Protein AF-A0A3M1J8T2-F1 (afdb_monomer_lite)

Sequence (69 aa):
RTMRQRYRRYREYHGTVTGRDLHMLRECKPTTVYVELANIRNAHDQKRIVIERNRELLAEWMLDGLMNN

Radius of gyration: 14.25 Å; chains: 1; bounding box: 37×24×32 Å

pLDDT: mean 86.52, std 12.45, range [51.03, 97.75]

Secondary structure (DSSP, 8-state):
--HHHHSTTSPPP---------HHHHS-SS---------TTSHHHHHHHHSHHHHHHHHHHHHHHHH--

Foldseek 3Di:
DDPCVVCVVDDD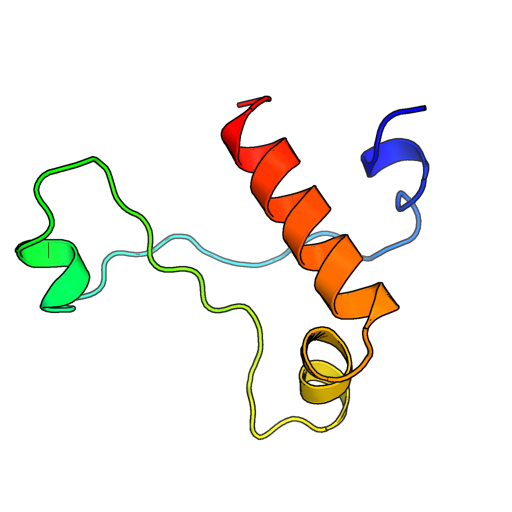DDDDDDDDPDPCCVPDPDDDDDDDQADCVDPVSVCCCPPPVSVVSVVVVVVCVVPVD

Structure (mmCIF, N/CA/C/O backbone):
data_AF-A0A3M1J8T2-F1
#
_entry.id   AF-A0A3M1J8T2-F1
#
loop_
_atom_site.group_PDB
_atom_site.id
_atom_site.type_symbol
_atom_site.label_atom_id
_atom_site.label_alt_id
_atom_site.label_comp_id
_atom_site.label_asym_id
_atom_site.label_entity_id
_atom_site.label_seq_id
_atom_site.pdbx_PDB_ins_code
_atom_site.Cartn_x
_atom_site.Cartn_y
_atom_site.Cartn_z
_atom_site.occupancy
_atom_site.B_iso_or_equiv
_atom_site.auth_seq_id
_atom_site.auth_comp_id
_atom_site.auth_asym_id
_atom_site.auth_atom_id
_atom_site.pdbx_PDB_model_num
ATOM 1 N N . ARG A 1 1 ? 20.343 9.551 6.907 1.00 51.03 1 ARG A N 1
ATOM 2 C CA . ARG A 1 1 ? 19.460 10.307 5.979 1.00 51.03 1 ARG A CA 1
ATOM 3 C C . ARG A 1 1 ? 18.126 9.578 5.910 1.00 51.03 1 ARG A C 1
ATOM 5 O O . ARG A 1 1 ? 18.137 8.398 5.565 1.00 51.03 1 ARG A O 1
ATOM 12 N N . THR A 1 2 ? 17.024 10.233 6.280 1.00 60.50 2 THR A N 1
ATOM 13 C CA . THR A 1 2 ? 15.688 9.608 6.302 1.00 60.50 2 THR A CA 1
ATOM 14 C C . THR A 1 2 ? 15.235 9.240 4.887 1.00 60.50 2 THR A C 1
ATOM 16 O O . THR A 1 2 ? 15.723 9.809 3.905 1.00 60.50 2 THR A O 1
ATOM 19 N N . MET A 1 3 ? 14.327 8.272 4.760 1.00 65.19 3 MET A N 1
ATOM 20 C CA . MET A 1 3 ? 13.807 7.813 3.467 1.00 65.19 3 MET A CA 1
ATOM 21 C C . MET A 1 3 ? 13.231 8.976 2.644 1.00 65.19 3 MET A C 1
ATOM 23 O O . MET A 1 3 ? 13.617 9.174 1.488 1.00 65.19 3 MET A O 1
ATOM 27 N N . ARG A 1 4 ? 12.452 9.858 3.291 1.00 63.50 4 ARG A N 1
ATOM 28 C CA . ARG A 1 4 ? 11.984 11.129 2.708 1.00 63.50 4 ARG A CA 1
ATOM 29 C C . ARG A 1 4 ? 13.115 11.951 2.099 1.00 63.50 4 ARG A C 1
ATOM 31 O O . ARG A 1 4 ? 12.973 12.428 0.984 1.00 63.50 4 ARG A O 1
ATOM 38 N N . GLN A 1 5 ? 14.257 12.099 2.772 1.00 67.06 5 GLN A N 1
ATOM 39 C CA . GLN A 1 5 ? 15.379 12.884 2.241 1.00 67.06 5 GLN A CA 1
ATOM 40 C C . GLN A 1 5 ? 15.999 12.267 0.979 1.00 67.06 5 GLN A C 1
ATOM 42 O O . GLN A 1 5 ? 16.446 13.013 0.111 1.00 67.06 5 GLN A O 1
ATOM 47 N N . ARG A 1 6 ? 16.021 10.932 0.861 1.00 68.25 6 ARG A N 1
ATOM 48 C CA . ARG A 1 6 ? 16.545 10.220 -0.321 1.00 68.25 6 ARG A CA 1
ATOM 49 C C . ARG A 1 6 ? 15.603 10.299 -1.524 1.00 68.25 6 ARG A C 1
ATOM 51 O O . ARG A 1 6 ? 16.077 10.423 -2.648 1.00 68.25 6 ARG A O 1
ATOM 58 N N . TYR A 1 7 ? 14.294 10.292 -1.282 1.00 70.06 7 TYR A N 1
ATOM 59 C CA . TYR A 1 7 ? 13.256 10.267 -2.318 1.00 70.06 7 TYR A CA 1
ATOM 60 C C . TYR A 1 7 ? 12.452 11.581 -2.394 1.00 70.06 7 TYR A C 1
ATOM 62 O O . TYR A 1 7 ? 11.355 11.632 -2.937 1.00 70.06 7 TYR A O 1
ATOM 70 N N 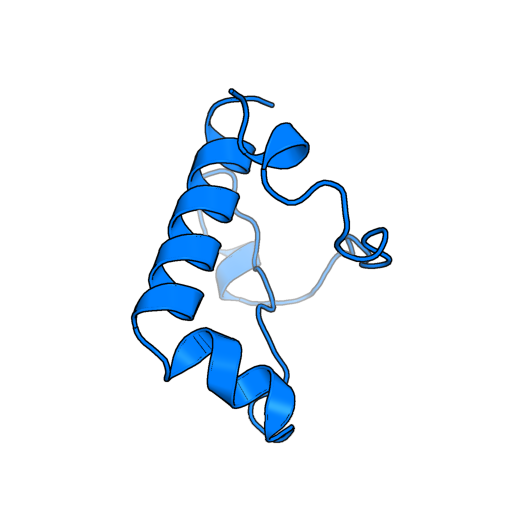. ARG A 1 8 ? 13.025 12.695 -1.924 1.00 59.28 8 ARG A N 1
ATOM 71 C CA . ARG A 1 8 ? 12.388 14.028 -1.875 1.00 59.28 8 ARG A CA 1
ATOM 72 C C . ARG A 1 8 ? 11.996 14.619 -3.235 1.00 59.28 8 ARG A C 1
ATOM 74 O O . ARG A 1 8 ? 11.323 15.641 -3.279 1.00 59.28 8 ARG A O 1
ATOM 81 N N . ARG A 1 9 ? 12.471 14.020 -4.332 1.00 63.12 9 ARG A N 1
ATOM 82 C CA . ARG A 1 9 ? 12.212 14.450 -5.716 1.00 63.12 9 ARG A CA 1
ATOM 83 C C . ARG A 1 9 ? 10.987 13.770 -6.337 1.00 63.12 9 ARG A C 1
ATOM 85 O O . ARG A 1 9 ? 10.614 14.120 -7.452 1.00 63.12 9 ARG A O 1
ATOM 92 N N . TYR A 1 10 ? 10.403 12.784 -5.656 1.00 62.94 10 TYR A N 1
ATOM 93 C CA . TYR A 1 10 ? 9.221 12.071 -6.130 1.00 62.94 10 TYR A CA 1
ATOM 94 C C . TYR A 1 10 ? 7.948 12.823 -5.718 1.00 62.94 10 TYR A C 1
ATOM 96 O O . TYR A 1 10 ? 7.935 13.520 -4.706 1.00 62.94 10 TYR A O 1
ATOM 104 N N . ARG A 1 11 ? 6.918 12.736 -6.571 1.00 62.50 11 ARG A N 1
ATOM 105 C CA . ARG A 1 11 ? 5.659 13.494 -6.472 1.00 62.50 11 ARG A CA 1
ATOM 106 C C . ARG A 1 11 ? 5.033 13.414 -5.080 1.00 62.50 11 ARG A C 1
ATOM 108 O O . ARG A 1 11 ? 5.078 12.370 -4.435 1.00 62.50 11 ARG A O 1
ATOM 115 N N . GLU A 1 12 ? 4.366 14.500 -4.696 1.00 67.62 12 GLU A N 1
ATOM 116 C CA . GLU A 1 12 ? 3.424 14.505 -3.579 1.00 67.62 12 GLU A CA 1
ATOM 117 C C . GLU A 1 12 ? 2.401 13.373 -3.752 1.00 67.62 12 GLU A C 1
ATOM 119 O O . GLU A 1 12 ? 1.893 13.127 -4.853 1.00 67.62 12 GLU A O 1
ATOM 124 N N . TYR A 1 13 ? 2.127 12.644 -2.675 1.00 70.56 13 TYR A N 1
ATOM 125 C CA . TYR A 1 13 ? 1.144 11.568 -2.681 1.00 70.56 13 TYR A CA 1
ATOM 126 C C . TYR A 1 13 ? -0.267 12.158 -2.593 1.00 70.56 13 TYR A C 1
ATOM 128 O O . TYR A 1 13 ? -0.546 12.943 -1.696 1.00 70.56 13 TYR A O 1
ATOM 136 N N . HIS A 1 14 ? -1.150 11.759 -3.511 1.00 76.62 14 HIS A N 1
ATOM 137 C CA . HIS A 1 14 ? -2.533 12.255 -3.604 1.00 76.62 14 HIS A CA 1
ATOM 138 C C . HIS A 1 14 ? -3.572 11.154 -3.326 1.00 76.62 14 HIS A C 1
ATOM 140 O O . HI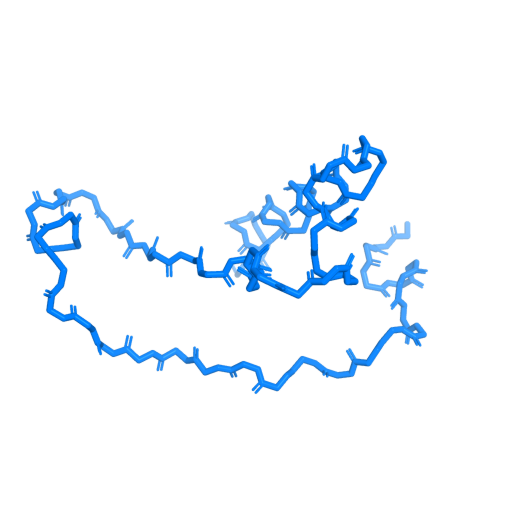S A 1 14 ? -4.691 11.205 -3.834 1.00 76.62 14 HIS A O 1
ATOM 146 N N . GLY A 1 15 ? -3.202 10.102 -2.594 1.00 82.62 15 GLY A N 1
ATOM 147 C CA . GLY A 1 15 ? -4.162 9.050 -2.267 1.00 82.62 15 GLY A CA 1
ATOM 148 C C . GLY A 1 15 ? -5.149 9.470 -1.181 1.00 82.62 15 GLY A C 1
ATOM 149 O O . GLY A 1 15 ? -4.995 10.498 -0.527 1.00 82.62 15 GLY A O 1
ATOM 150 N N . THR A 1 16 ? -6.171 8.643 -0.984 1.00 89.19 16 THR A N 1
ATOM 151 C CA . THR A 1 16 ? -7.225 8.866 0.012 1.00 89.19 16 THR A CA 1
ATOM 152 C C . THR A 1 16 ? -7.315 7.676 0.958 1.00 89.19 16 THR A C 1
ATOM 154 O O . THR A 1 16 ? -6.946 6.558 0.601 1.00 89.19 16 THR A O 1
ATOM 157 N N . VAL A 1 17 ? -7.814 7.916 2.170 1.00 91.44 17 VAL A N 1
ATOM 158 C CA . VAL A 1 17 ? -8.185 6.864 3.121 1.00 91.44 17 VAL A CA 1
ATOM 159 C C . VAL A 1 17 ? -9.701 6.881 3.224 1.00 91.44 17 VAL A C 1
ATOM 161 O O . VAL A 1 17 ? -10.289 7.909 3.551 1.00 91.44 17 VAL A O 1
ATOM 164 N N . THR A 1 18 ? -10.345 5.765 2.890 1.00 92.69 18 THR A N 1
ATOM 165 C CA . THR A 1 18 ? -11.809 5.665 2.872 1.00 92.69 18 THR A CA 1
ATOM 166 C C . THR A 1 18 ? -12.269 4.325 3.428 1.00 92.69 18 THR A C 1
ATOM 168 O O . THR A 1 18 ? -11.548 3.331 3.350 1.00 92.69 18 THR A O 1
ATOM 171 N N . GLY A 1 19 ? -13.484 4.293 3.980 1.00 93.44 19 GLY A N 1
ATOM 172 C CA . GLY A 1 19 ? -14.132 3.046 4.375 1.00 93.44 19 GLY A CA 1
ATOM 173 C C . GLY A 1 19 ? -14.502 2.191 3.159 1.00 93.44 19 GLY A C 1
ATOM 174 O O . GLY A 1 19 ? -14.901 2.709 2.107 1.00 93.44 19 GLY A O 1
ATOM 175 N N . ARG A 1 20 ? -14.370 0.870 3.307 1.00 92.00 20 ARG A N 1
ATOM 176 C CA . ARG A 1 20 ? -14.763 -0.130 2.308 1.00 92.00 20 ARG A CA 1
ATOM 177 C C . ARG A 1 20 ? -15.396 -1.333 2.988 1.00 92.00 20 ARG A C 1
ATOM 179 O O . ARG A 1 20 ? -14.914 -1.787 4.022 1.00 92.00 20 ARG A O 1
ATOM 186 N N . ASP A 1 21 ? -16.439 -1.869 2.366 1.00 94.19 21 ASP A N 1
ATOM 187 C CA . ASP A 1 21 ? -17.158 -3.035 2.870 1.00 94.19 21 ASP A CA 1
ATOM 188 C C . ASP A 1 21 ? -16.465 -4.346 2.450 1.00 94.19 21 ASP A C 1
ATOM 190 O O . ASP A 1 21 ? -16.977 -5.130 1.652 1.00 94.19 21 ASP A O 1
ATOM 194 N N . LEU A 1 22 ? -15.249 -4.569 2.960 1.00 95.50 22 LEU A N 1
ATOM 195 C CA . LEU A 1 22 ? -14.449 -5.763 2.676 1.00 95.50 22 LEU A CA 1
ATOM 196 C C . LEU A 1 22 ? -14.515 -6.738 3.848 1.00 95.50 22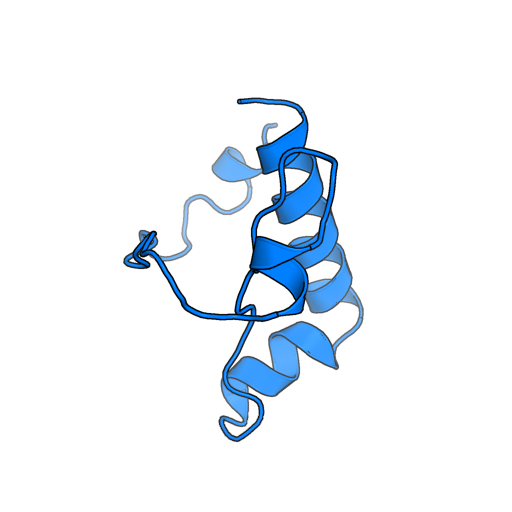 LEU A C 1
ATOM 198 O O . LEU A 1 22 ? -14.191 -6.371 4.975 1.00 95.50 22 LEU A O 1
ATOM 202 N N . HIS A 1 23 ? -14.846 -8.002 3.578 1.00 95.38 23 HIS A N 1
ATOM 203 C CA . HIS A 1 23 ? -14.925 -9.046 4.608 1.00 95.38 23 HIS A CA 1
ATOM 204 C C . HIS A 1 23 ? -13.646 -9.129 5.455 1.00 95.38 23 HIS A C 1
ATOM 206 O O . HIS A 1 23 ? -13.700 -9.103 6.676 1.00 95.38 23 HIS A O 1
ATOM 212 N N . MET A 1 24 ? -12.482 -9.102 4.806 1.00 94.69 24 MET A N 1
ATOM 213 C CA . MET A 1 24 ? -11.178 -9.107 5.476 1.00 94.69 24 MET A CA 1
ATOM 214 C C . MET A 1 24 ? -10.903 -7.885 6.361 1.00 94.69 24 MET A C 1
ATOM 216 O O . MET A 1 24 ? -10.079 -7.986 7.255 1.00 94.69 24 MET A O 1
ATOM 220 N N . LEU A 1 25 ? -11.569 -6.747 6.144 1.00 94.81 25 LEU A N 1
ATOM 221 C CA . LEU A 1 25 ? -11.489 -5.605 7.061 1.00 94.81 25 LEU A CA 1
ATOM 222 C C . LEU A 1 25 ? -12.517 -5.703 8.191 1.00 94.81 25 LEU A C 1
ATOM 224 O O . LEU A 1 25 ? -12.228 -5.261 9.296 1.00 94.81 25 LEU A O 1
ATOM 228 N N . ARG A 1 26 ? -13.695 -6.286 7.930 1.00 94.06 26 ARG A N 1
ATOM 229 C CA . ARG A 1 26 ? -14.755 -6.458 8.936 1.00 94.06 26 ARG A CA 1
ATOM 230 C C . ARG A 1 26 ? -14.418 -7.512 9.987 1.00 94.06 26 ARG A C 1
ATOM 232 O O . ARG A 1 26 ? -14.693 -7.299 11.159 1.00 94.06 26 ARG A O 1
ATOM 239 N N . GLU A 1 27 ? -13.834 -8.633 9.569 1.00 95.56 27 GLU A N 1
ATOM 240 C CA . GLU A 1 27 ? -13.616 -9.784 10.456 1.00 95.56 27 GLU A CA 1
ATOM 241 C C . GLU A 1 27 ? -12.229 -9.808 11.118 1.00 95.56 27 GLU A C 1
ATOM 243 O O . GLU A 1 27 ? -11.972 -10.623 12.010 1.00 95.56 27 GLU A O 1
ATOM 248 N N . CYS A 1 28 ? -11.296 -8.951 10.687 1.00 95.00 28 CYS A N 1
ATOM 249 C CA . CYS A 1 28 ? -9.955 -8.928 11.264 1.00 95.00 28 CYS A CA 1
ATOM 250 C C . CYS A 1 28 ? -10.000 -8.308 12.667 1.00 95.00 28 CYS A C 1
ATOM 252 O O . CYS A 1 28 ? -10.404 -7.162 12.842 1.00 95.00 28 CYS A O 1
ATOM 254 N N . LYS A 1 29 ? -9.570 -9.072 13.675 1.00 94.38 29 LYS A N 1
ATOM 255 C CA . LYS A 1 29 ? -9.566 -8.644 15.084 1.00 94.38 29 LYS A CA 1
ATOM 256 C C . LYS A 1 29 ? -8.574 -7.511 15.409 1.00 94.38 29 LYS A C 1
ATOM 258 O O . LYS A 1 29 ? -8.945 -6.640 16.192 1.00 94.38 29 LYS A O 1
ATOM 263 N N . PRO A 1 30 ? -7.321 -7.501 14.907 1.00 94.62 30 PRO A N 1
ATOM 264 C CA . PRO A 1 30 ? -6.413 -6.378 15.141 1.00 94.62 30 PRO A CA 1
ATOM 265 C C . PRO A 1 30 ? -6.756 -5.164 14.264 1.00 94.62 30 PRO A C 1
ATOM 267 O O . PRO A 1 30 ? -7.340 -5.303 13.188 1.00 94.62 30 PRO A O 1
ATOM 270 N N . THR A 1 31 ? -6.307 -3.974 14.679 1.00 91.50 31 THR A N 1
ATOM 271 C CA . THR A 1 31 ? -6.362 -2.753 13.858 1.00 91.50 31 THR A CA 1
ATOM 272 C C . THR A 1 31 ? -5.701 -3.005 12.504 1.00 91.50 31 THR A C 1
ATOM 274 O O . THR A 1 31 ? -4.509 -3.298 12.438 1.00 91.50 31 THR A O 1
ATOM 277 N N . THR A 1 32 ? -6.479 -2.903 11.427 1.00 92.44 32 THR A N 1
ATOM 278 C CA . THR A 1 32 ? -6.062 -3.326 10.085 1.00 92.44 32 THR A CA 1
ATOM 279 C C . THR A 1 32 ? -6.393 -2.254 9.051 1.00 92.44 32 THR A C 1
ATOM 281 O O . THR A 1 32 ? -7.436 -1.607 9.123 1.00 92.44 32 THR A O 1
ATOM 284 N N . VAL A 1 33 ? -5.518 -2.097 8.057 1.00 92.62 33 VAL A N 1
ATOM 285 C CA . VAL A 1 33 ? -5.766 -1.304 6.848 1.00 92.62 33 VAL A CA 1
ATOM 286 C C . VAL A 1 33 ? -5.526 -2.168 5.616 1.00 92.62 33 VAL A C 1
AT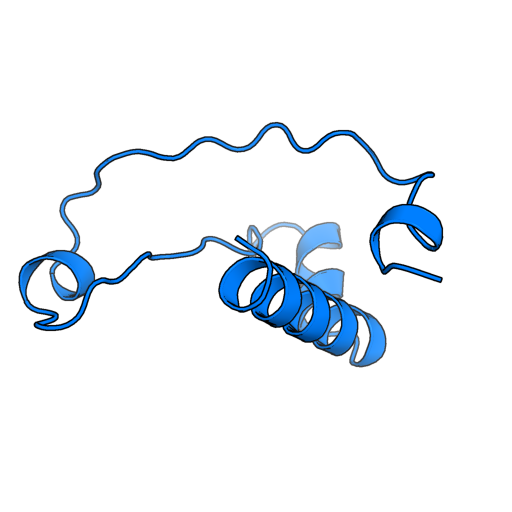OM 288 O O . VAL A 1 33 ? -4.628 -3.008 5.602 1.00 92.62 33 VAL A O 1
ATOM 291 N N . TYR A 1 34 ? -6.323 -1.958 4.571 1.00 93.81 34 TYR A N 1
ATOM 292 C CA . TYR A 1 34 ? -6.102 -2.571 3.265 1.00 93.81 34 TYR A CA 1
ATOM 293 C C . TYR A 1 34 ? -5.438 -1.541 2.355 1.00 93.81 34 TYR A C 1
ATOM 295 O O . TYR A 1 34 ? -5.984 -0.457 2.151 1.00 93.81 34 TYR A O 1
ATOM 303 N N . VAL A 1 35 ? -4.262 -1.868 1.819 1.00 92.38 35 VAL A N 1
ATOM 304 C CA . VAL A 1 35 ? -3.467 -0.940 1.006 1.00 92.38 35 VAL A CA 1
ATOM 305 C C . VAL A 1 35 ? -3.473 -1.384 -0.453 1.00 92.38 35 VAL A C 1
ATOM 307 O O . VAL A 1 35 ? -2.912 -2.418 -0.810 1.00 92.38 35 VAL A O 1
ATOM 310 N N . GLU A 1 36 ? -4.070 -0.568 -1.318 1.00 92.25 36 GLU A N 1
ATOM 311 C CA . GLU A 1 36 ? -3.982 -0.730 -2.770 1.00 92.25 36 GLU A CA 1
ATOM 312 C C . GLU A 1 36 ? -2.648 -0.159 -3.278 1.00 92.25 36 GLU A C 1
ATOM 314 O O . GLU A 1 36 ? -2.473 1.051 -3.397 1.00 92.25 36 GLU A O 1
ATOM 319 N N . LEU A 1 37 ? -1.677 -1.032 -3.565 1.00 90.81 37 LEU A N 1
ATOM 320 C CA . LEU A 1 37 ? -0.311 -0.615 -3.923 1.00 90.81 37 LEU A CA 1
ATOM 321 C C . LEU A 1 37 ? -0.159 -0.135 -5.375 1.00 90.81 37 LEU A C 1
ATOM 323 O O . LEU A 1 37 ? 0.718 0.682 -5.679 1.00 90.81 37 LEU A O 1
ATOM 327 N N . ALA A 1 38 ? -0.956 -0.689 -6.289 1.00 91.19 38 ALA A N 1
ATOM 328 C CA . ALA A 1 38 ? -0.837 -0.444 -7.722 1.00 91.19 38 ALA A CA 1
ATOM 329 C C . ALA A 1 38 ? -2.055 -0.978 -8.488 1.00 91.19 38 ALA A C 1
ATOM 331 O O . ALA A 1 38 ? -2.676 -1.962 -8.085 1.00 91.19 38 ALA A O 1
ATOM 332 N N . ASN A 1 39 ? -2.333 -0.392 -9.654 1.00 94.06 39 ASN A N 1
ATOM 333 C CA . ASN A 1 39 ? -3.252 -0.991 -10.614 1.00 94.06 39 ASN A CA 1
ATOM 334 C C . ASN A 1 39 ? -2.508 -2.051 -11.444 1.00 94.06 39 ASN A C 1
ATOM 336 O O . ASN A 1 39 ? -1.699 -1.708 -12.307 1.00 94.06 39 ASN A O 1
ATOM 340 N N . ILE A 1 40 ? -2.807 -3.340 -11.240 1.00 94.94 40 ILE A N 1
ATOM 341 C CA . ILE A 1 40 ? -2.119 -4.441 -11.942 1.00 94.94 40 ILE A CA 1
ATOM 342 C C . ILE A 1 40 ? -2.300 -4.405 -13.465 1.00 94.94 40 ILE A C 1
ATOM 344 O O . ILE A 1 40 ? -1.500 -4.980 -14.191 1.00 94.94 40 ILE A O 1
ATOM 348 N N . ARG A 1 41 ? -3.317 -3.713 -13.986 1.00 97.06 41 ARG A N 1
ATOM 349 C CA . ARG A 1 41 ? -3.530 -3.559 -15.434 1.00 97.06 41 ARG A CA 1
ATOM 350 C C . ARG A 1 41 ? -2.675 -2.446 -16.042 1.00 97.06 41 ARG A C 1
ATOM 352 O O . ARG A 1 41 ? -2.597 -2.345 -17.262 1.00 97.06 41 ARG A O 1
ATOM 359 N N . ASN A 1 42 ? -2.043 -1.606 -15.222 1.00 95.56 42 ASN A N 1
ATOM 360 C CA . ASN A 1 42 ? -1.170 -0.533 -15.677 1.0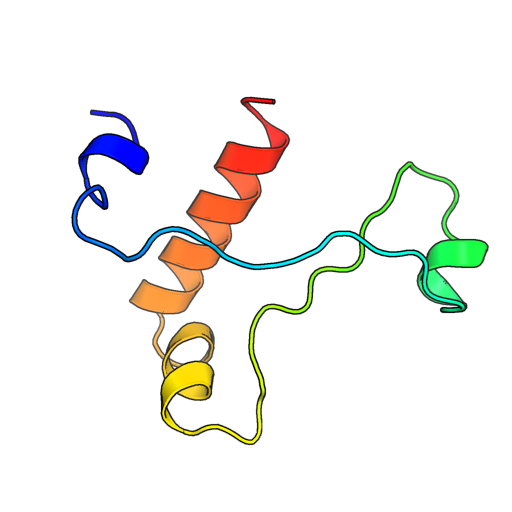0 95.56 42 ASN A CA 1
ATOM 361 C C . ASN A 1 42 ? 0.290 -1.019 -15.738 1.00 95.56 42 ASN A C 1
ATOM 363 O O . ASN A 1 42 ? 0.889 -1.375 -14.725 1.00 95.56 42 ASN A O 1
ATOM 367 N N . ALA A 1 43 ? 0.889 -0.988 -16.930 1.00 96.25 43 ALA A N 1
ATOM 368 C CA . ALA A 1 43 ? 2.244 -1.499 -17.156 1.00 96.25 43 ALA A CA 1
ATOM 369 C C . ALA A 1 43 ? 3.344 -0.738 -16.384 1.00 96.25 43 ALA A C 1
ATOM 371 O O . ALA A 1 43 ? 4.394 -1.307 -16.086 1.00 96.25 43 ALA A O 1
ATOM 372 N N . HIS A 1 44 ? 3.136 0.538 -16.044 1.00 91.94 44 HIS A N 1
ATOM 373 C CA . HIS A 1 44 ? 4.079 1.291 -15.211 1.00 91.94 44 HIS A CA 1
ATOM 374 C C . HIS A 1 44 ? 3.963 0.902 -13.736 1.00 91.94 44 HIS A C 1
ATOM 376 O O . HIS A 1 44 ? 4.982 0.762 -13.062 1.00 91.94 44 HIS A O 1
ATOM 382 N N . ASP A 1 45 ? 2.748 0.677 -13.246 1.00 93.75 45 ASP A N 1
ATOM 383 C CA . ASP A 1 45 ? 2.499 0.248 -11.871 1.00 93.75 45 ASP A CA 1
ATOM 384 C C . ASP A 1 45 ? 2.958 -1.192 -11.623 1.00 93.75 45 ASP A C 1
ATOM 386 O O . ASP A 1 45 ? 3.534 -1.473 -10.573 1.00 93.75 45 ASP A O 1
ATOM 390 N N . GLN A 1 46 ? 2.825 -2.085 -12.609 1.00 96.00 46 GLN A N 1
ATOM 391 C CA . GLN A 1 46 ? 3.377 -3.444 -12.529 1.00 96.00 46 GLN A CA 1
ATOM 392 C C . GLN A 1 46 ? 4.877 -3.440 -12.196 1.00 96.00 46 GLN A C 1
ATOM 394 O O . GLN A 1 46 ? 5.339 -4.257 -11.398 1.00 96.00 46 GLN A O 1
ATOM 399 N N . LYS A 1 47 ? 5.646 -2.481 -12.735 1.00 95.31 47 LYS A N 1
ATOM 400 C CA . LYS A 1 47 ? 7.086 -2.349 -12.451 1.00 95.31 47 LYS A CA 1
ATOM 401 C C . LYS A 1 47 ? 7.384 -2.062 -10.982 1.00 95.31 47 LYS A C 1
ATOM 403 O O . LYS A 1 47 ? 8.504 -2.324 -10.554 1.00 95.31 47 LYS A O 1
ATOM 408 N N . ARG A 1 48 ? 6.429 -1.531 -10.209 1.00 91.69 48 ARG A N 1
ATOM 409 C CA . ARG A 1 48 ? 6.600 -1.327 -8.762 1.00 91.69 48 ARG A CA 1
ATOM 410 C C . ARG A 1 48 ? 6.644 -2.651 -8.002 1.00 91.69 48 ARG A C 1
ATOM 412 O O . ARG A 1 48 ? 7.328 -2.740 -6.993 1.00 91.69 48 ARG A O 1
ATOM 419 N N . ILE A 1 49 ? 5.934 -3.663 -8.502 1.00 93.75 49 ILE A N 1
ATOM 420 C CA . ILE A 1 49 ? 5.780 -4.970 -7.852 1.00 93.75 49 ILE A CA 1
ATOM 421 C C . ILE A 1 49 ? 6.763 -5.992 -8.434 1.00 93.75 49 ILE A C 1
ATOM 423 O O . ILE A 1 49 ? 7.365 -6.757 -7.687 1.00 93.75 49 ILE A O 1
ATOM 427 N N . VAL A 1 50 ? 6.948 -6.016 -9.758 1.00 96.31 50 VAL A N 1
ATOM 428 C CA . VAL A 1 50 ? 7.756 -7.044 -10.439 1.00 96.31 50 VAL A CA 1
ATOM 429 C C . VAL A 1 50 ? 9.256 -6.803 -10.258 1.00 96.31 50 VAL A C 1
ATOM 431 O O . VAL A 1 50 ? 9.994 -7.735 -9.936 1.00 96.31 50 VAL A O 1
ATOM 434 N N . ILE A 1 51 ? 9.718 -5.557 -10.416 1.00 96.94 51 ILE A N 1
ATOM 435 C CA . ILE A 1 51 ? 11.141 -5.221 -10.275 1.00 96.94 51 ILE A CA 1
ATOM 436 C C . ILE A 1 51 ? 11.518 -5.296 -8.798 1.00 96.94 51 ILE A C 1
ATOM 438 O O . ILE A 1 51 ? 10.979 -4.550 -7.982 1.00 96.94 51 ILE A O 1
ATOM 442 N N . GLU A 1 52 ? 12.474 -6.165 -8.478 1.00 97.75 52 GLU A N 1
ATOM 443 C CA . GLU A 1 52 ? 12.913 -6.455 -7.110 1.00 97.75 52 GLU A CA 1
ATOM 444 C C . GLU A 1 52 ? 13.215 -5.197 -6.301 1.00 97.75 52 GLU A C 1
ATOM 446 O O . GLU A 1 52 ? 12.572 -4.959 -5.283 1.00 97.75 52 GLU A O 1
ATOM 451 N N . ARG A 1 53 ? 14.100 -4.337 -6.812 1.00 94.38 53 ARG A N 1
ATOM 452 C CA . ARG A 1 53 ? 14.472 -3.093 -6.135 1.00 94.38 53 ARG A CA 1
ATOM 453 C C . ARG A 1 53 ? 13.272 -2.189 -5.842 1.00 94.38 53 ARG A C 1
ATOM 455 O O . ARG A 1 53 ? 13.229 -1.546 -4.803 1.00 94.38 53 ARG A O 1
ATOM 462 N N . ASN A 1 54 ? 12.293 -2.111 -6.743 1.00 92.88 54 ASN A N 1
ATOM 463 C CA . ASN A 1 54 ? 11.114 -1.273 -6.510 1.00 92.88 54 ASN A CA 1
ATOM 464 C C . ASN A 1 54 ? 10.198 -1.881 -5.443 1.00 92.88 54 ASN A C 1
ATOM 466 O O . ASN A 1 54 ? 9.647 -1.151 -4.623 1.00 92.88 54 ASN A O 1
ATOM 470 N N . ARG A 1 55 ? 10.061 -3.210 -5.442 1.00 95.00 55 ARG A N 1
ATOM 471 C CA . ARG A 1 55 ? 9.275 -3.944 -4.450 1.00 95.00 55 ARG A CA 1
ATOM 472 C C . ARG A 1 55 ? 9.889 -3.830 -3.056 1.00 95.00 55 ARG A C 1
ATOM 474 O O . ARG A 1 55 ? 9.154 -3.634 -2.094 1.00 95.00 55 ARG A O 1
ATOM 481 N N . GLU A 1 56 ? 11.213 -3.898 -2.955 1.00 95.31 56 GLU A N 1
ATOM 482 C CA . GLU A 1 56 ? 11.938 -3.658 -1.704 1.00 95.31 56 GLU A CA 1
ATOM 483 C C . GLU A 1 56 ? 11.704 -2.230 -1.194 1.00 95.31 56 GLU A C 1
ATOM 485 O O . GLU A 1 56 ? 11.320 -2.048 -0.043 1.00 95.31 56 GLU A O 1
ATOM 490 N N . LEU A 1 57 ? 11.798 -1.219 -2.066 1.00 91.00 57 LEU A N 1
ATOM 491 C CA . LEU A 1 57 ? 11.511 0.168 -1.682 1.00 91.00 57 LEU A CA 1
ATOM 492 C C . LEU A 1 57 ? 10.075 0.367 -1.182 1.00 91.00 57 LEU A C 1
ATOM 494 O O . LEU A 1 57 ? 9.866 1.109 -0.225 1.00 91.00 57 LEU A O 1
ATOM 498 N N . LEU A 1 58 ? 9.088 -0.301 -1.792 1.00 91.50 58 LEU A N 1
ATOM 499 C CA . LEU A 1 58 ? 7.713 -0.292 -1.282 1.00 91.50 58 LEU A CA 1
ATOM 500 C C . LEU A 1 58 ? 7.623 -0.909 0.120 1.00 91.50 58 LEU A C 1
ATOM 502 O O . LEU A 1 58 ? 6.922 -0.365 0.971 1.00 91.50 58 LEU A O 1
ATOM 506 N N . ALA A 1 59 ? 8.321 -2.018 0.370 1.00 93.25 59 ALA A N 1
ATOM 507 C CA . ALA A 1 59 ? 8.345 -2.663 1.680 1.00 93.25 59 ALA A CA 1
ATOM 508 C C . ALA A 1 59 ? 8.981 -1.762 2.748 1.00 93.25 59 ALA A C 1
ATOM 510 O O . ALA A 1 59 ? 8.406 -1.591 3.823 1.00 93.25 59 ALA A O 1
ATOM 511 N N . GLU A 1 60 ? 10.107 -1.120 2.430 1.00 91.69 60 GLU A N 1
ATOM 512 C CA . GLU A 1 60 ? 10.749 -0.147 3.316 1.00 91.69 60 GLU A CA 1
ATOM 513 C C . GLU A 1 60 ? 9.824 1.043 3.619 1.00 91.69 60 GLU A C 1
ATOM 515 O O . GLU A 1 60 ? 9.755 1.486 4.763 1.00 91.69 60 GLU A O 1
ATOM 520 N N . TRP A 1 61 ? 9.076 1.547 2.627 1.00 87.62 61 TRP A N 1
ATOM 521 C CA . TRP A 1 61 ? 8.110 2.637 2.831 1.00 87.62 61 TRP A CA 1
ATOM 522 C C . TRP A 1 61 ? 6.942 2.230 3.729 1.00 87.62 61 TRP A C 1
ATOM 524 O O . TRP A 1 61 ? 6.526 3.015 4.579 1.00 87.62 61 TRP A O 1
ATOM 534 N N . MET A 1 62 ? 6.417 1.014 3.558 1.00 90.44 62 MET A N 1
ATOM 535 C CA . MET A 1 62 ? 5.358 0.491 4.423 1.00 90.44 62 MET A CA 1
ATOM 536 C C . MET A 1 62 ? 5.853 0.318 5.860 1.00 90.44 62 MET A C 1
ATOM 538 O O . MET A 1 62 ? 5.158 0.718 6.791 1.00 90.44 62 MET A O 1
ATOM 542 N N . LEU A 1 63 ? 7.063 -0.217 6.045 1.00 92.50 63 LEU A N 1
ATOM 543 C CA . LEU A 1 63 ? 7.668 -0.366 7.366 1.00 92.50 63 LEU A CA 1
ATOM 544 C C . LEU A 1 63 ? 7.878 0.991 8.050 1.00 92.50 63 LEU A C 1
ATOM 546 O O . LEU A 1 63 ? 7.499 1.151 9.206 1.00 92.50 63 LEU A O 1
ATOM 550 N N . ASP A 1 64 ? 8.428 1.975 7.332 1.00 88.75 64 ASP A N 1
ATOM 551 C CA . ASP A 1 64 ? 8.634 3.336 7.846 1.00 88.75 64 ASP A CA 1
ATOM 552 C C . ASP A 1 64 ? 7.311 3.957 8.320 1.00 88.75 64 ASP A C 1
ATOM 554 O O . ASP A 1 64 ? 7.243 4.502 9.419 1.00 88.75 64 ASP A O 1
ATOM 558 N N . GLY A 1 65 ? 6.236 3.799 7.538 1.00 85.50 65 GLY A N 1
ATOM 559 C CA . GLY A 1 65 ? 4.901 4.277 7.905 1.00 85.50 65 GLY A CA 1
ATOM 560 C C . GLY A 1 65 ? 4.288 3.577 9.124 1.00 85.50 65 GLY A C 1
ATOM 561 O O . GLY A 1 65 ? 3.508 4.195 9.843 1.00 85.50 65 GLY A O 1
ATOM 562 N N . LEU A 1 66 ? 4.638 2.312 9.378 1.00 88.62 66 LEU A N 1
ATOM 563 C CA . LEU A 1 66 ? 4.187 1.577 10.566 1.00 88.62 66 LEU A CA 1
ATOM 564 C C . LEU A 1 66 ? 4.990 1.939 11.821 1.00 88.62 66 LEU A C 1
ATOM 566 O O . LEU A 1 66 ? 4.427 1.968 12.911 1.00 88.62 66 LEU A O 1
ATOM 570 N N . MET A 1 67 ? 6.297 2.177 11.681 1.00 90.31 67 MET A N 1
ATOM 571 C CA . MET A 1 67 ? 7.195 2.416 12.817 1.00 90.31 67 MET A CA 1
ATOM 572 C C . MET A 1 67 ? 7.245 3.879 13.267 1.00 90.31 67 MET A C 1
ATOM 574 O O . MET A 1 67 ? 7.452 4.129 14.450 1.00 90.31 67 MET A O 1
ATOM 578 N N . ASN A 1 68 ? 7.100 4.830 12.340 1.00 80.25 68 ASN A N 1
ATOM 579 C CA . ASN A 1 68 ? 7.382 6.252 12.577 1.00 80.25 68 ASN A CA 1
ATOM 580 C C . ASN A 1 68 ? 6.132 7.140 12.498 1.00 80.25 68 ASN A C 1
ATOM 582 O O . ASN A 1 68 ? 6.228 8.302 12.093 1.00 80.25 68 ASN A O 1
ATOM 586 N N . ASN A 1 69 ? 4.975 6.577 12.848 1.00 55.00 69 ASN A N 1
ATOM 587 C CA . ASN A 1 69 ? 3.718 7.314 12.957 1.00 55.00 69 ASN A CA 1
ATOM 588 C C . ASN A 1 69 ? 3.665 8.111 14.266 1.00 55.00 69 ASN A C 1
ATOM 590 O O . ASN A 1 69 ? 3.892 7.490 15.330 1.00 55.00 69 ASN A O 1
#